Protein AF-A0A7X3KGM4-F1 (afdb_monomer)

pLDDT: mean 80.53, std 19.27, range [37.41, 97.69]

Foldseek 3Di:
DPDDPPPPPDPACVVDPPSVVVVVVCVVVVVDDPVRVVVVVVRVVVRVVVVVVVVVVVVVVVVVVVVVVVVVVVVVVVVVPPPPPDD

Radius of gyration: 26.33 Å; Cα contacts (8 Å, |Δi|>4): 12; chains: 1; bounding box: 54×39×76 Å

Mean predicted aligned error: 11.69 Å

Sequence (87 aa):
MPSTPAIVYASRISDSETMTNKLIYQIRSNQLSNTDLDKLQSRCTNELADLRQELDEMLRELRQIAAQMNQSEIQQTNEQSPLLKAA

Secondary structure (DSSP, 8-state):
----------SSGGG-HHHHHHHHHHHHTT-S-HHHHHHHHHHHHHHHHHHHHHHHHHHHHHHHHHHHHHHHHHHHHHHT-STTS--

Structure (mmCIF, N/CA/C/O backbone):
data_AF-A0A7X3KGM4-F1
#
_entry.id   AF-A0A7X3KGM4-F1
#
loop_
_atom_site.group_PDB
_atom_site.id
_atom_site.type_symbol
_atom_site.label_atom_id
_atom_site.label_alt_id
_atom_site.label_comp_id
_atom_site.label_asym_id
_atom_site.label_entity_id
_atom_site.label_seq_id
_atom_site.pdbx_PDB_ins_code
_atom_site.Cartn_x
_atom_site.Cartn_y
_atom_site.Cartn_z
_atom_site.occupancy
_atom_site.B_iso_or_equiv
_atom_site.auth_seq_id
_atom_site.auth_comp_id
_atom_site.auth_asym_id
_atom_site.auth_atom_id
_atom_site.pdbx_PDB_model_num
ATOM 1 N N . MET A 1 1 ? -12.255 33.211 8.431 1.00 37.41 1 MET A N 1
ATOM 2 C CA . MET A 1 1 ? -12.147 32.035 9.317 1.00 37.41 1 MET A CA 1
ATOM 3 C C . MET A 1 1 ? -10.977 31.209 8.810 1.00 37.41 1 MET A C 1
ATOM 5 O O . MET A 1 1 ? -11.091 30.707 7.699 1.00 37.41 1 MET A O 1
ATOM 9 N N . PRO A 1 2 ? -9.828 31.164 9.501 1.00 39.06 2 PRO A N 1
ATOM 10 C CA . PRO A 1 2 ? -8.720 30.327 9.066 1.00 39.06 2 PRO A CA 1
ATOM 11 C C . PRO A 1 2 ? -9.110 28.868 9.307 1.00 39.06 2 PRO A C 1
ATOM 13 O O . PRO A 1 2 ? -9.177 28.416 10.447 1.00 39.06 2 PRO A O 1
ATOM 16 N N . SER A 1 3 ? -9.435 28.157 8.230 1.00 44.47 3 SER A N 1
ATOM 17 C CA . SER A 1 3 ? -9.597 26.708 8.246 1.00 44.47 3 SER A CA 1
ATOM 18 C C . SER A 1 3 ? -8.242 26.117 8.611 1.00 44.47 3 SER A C 1
ATOM 20 O O . SER A 1 3 ? -7.302 26.163 7.818 1.00 44.47 3 SER A O 1
ATOM 22 N N . THR A 1 4 ? -8.116 25.646 9.847 1.00 39.03 4 THR A N 1
ATOM 23 C CA . THR A 1 4 ? -6.983 24.846 10.301 1.00 39.03 4 THR A CA 1
ATOM 24 C C . THR A 1 4 ? -6.706 23.759 9.263 1.00 39.03 4 THR A C 1
ATOM 26 O O . THR A 1 4 ? -7.658 23.121 8.804 1.00 39.03 4 THR A O 1
ATOM 29 N N . PRO A 1 5 ? -5.443 23.537 8.857 1.00 39.25 5 PRO A N 1
ATOM 30 C CA . PRO A 1 5 ? -5.135 22.431 7.972 1.00 39.25 5 PRO A CA 1
ATOM 31 C C . PRO A 1 5 ? -5.559 21.159 8.703 1.00 39.25 5 PRO A C 1
ATOM 33 O O . PRO A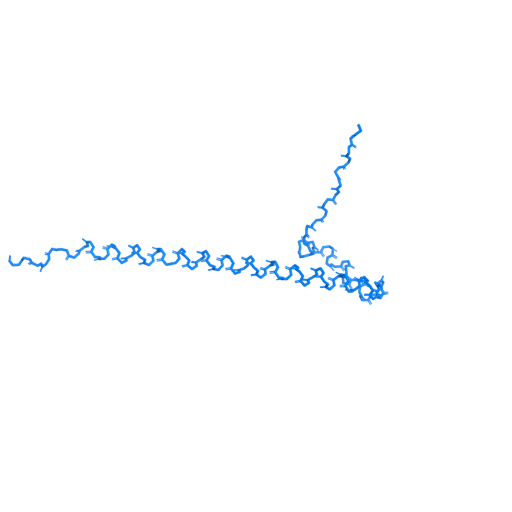 1 5 ? -5.017 20.826 9.759 1.00 39.25 5 PRO A O 1
ATOM 36 N N . ALA A 1 6 ? -6.590 20.494 8.179 1.00 48.09 6 ALA A N 1
ATOM 37 C CA . ALA A 1 6 ? -6.927 19.145 8.584 1.00 48.09 6 ALA A CA 1
ATOM 38 C C . ALA A 1 6 ? -5.633 18.350 8.448 1.00 48.09 6 ALA A C 1
ATOM 40 O O . ALA A 1 6 ? -5.037 18.331 7.372 1.00 48.09 6 ALA A O 1
ATOM 41 N N . ILE A 1 7 ? -5.136 17.799 9.551 1.00 47.53 7 ILE A N 1
ATOM 42 C CA . ILE A 1 7 ? -3.915 17.014 9.513 1.00 47.53 7 ILE A CA 1
ATOM 43 C C . ILE A 1 7 ? -4.244 15.782 8.671 1.00 47.53 7 ILE A C 1
ATOM 45 O O . ILE A 1 7 ? -4.865 14.837 9.156 1.00 47.53 7 ILE A O 1
ATOM 49 N N . VAL A 1 8 ? -3.891 15.824 7.388 1.00 47.06 8 VAL A N 1
ATOM 50 C CA . VAL A 1 8 ? -3.962 14.681 6.481 1.00 47.06 8 VAL A CA 1
ATOM 51 C C . VAL A 1 8 ? -2.782 13.792 6.859 1.00 47.06 8 VAL A C 1
ATOM 53 O O . VAL A 1 8 ? -1.713 13.834 6.257 1.00 47.06 8 VAL A O 1
ATOM 56 N N . TYR A 1 9 ? -2.942 13.077 7.972 1.00 49.34 9 TYR A N 1
ATOM 57 C CA . TYR A 1 9 ? -2.014 12.046 8.408 1.00 49.34 9 TYR A CA 1
ATOM 58 C C . TYR A 1 9 ? -1.988 10.960 7.332 1.00 49.34 9 TYR A C 1
ATOM 60 O O . TYR A 1 9 ? -3.033 10.378 7.073 1.00 49.34 9 TYR A O 1
ATOM 68 N N . ALA A 1 10 ? -0.812 10.738 6.732 1.00 57.38 10 ALA A N 1
ATOM 69 C CA . ALA A 1 10 ? -0.414 9.565 5.944 1.00 57.38 10 ALA A CA 1
ATOM 70 C C . ALA A 1 10 ? -1.535 8.911 5.105 1.00 57.38 10 ALA A C 1
ATOM 72 O O . ALA A 1 10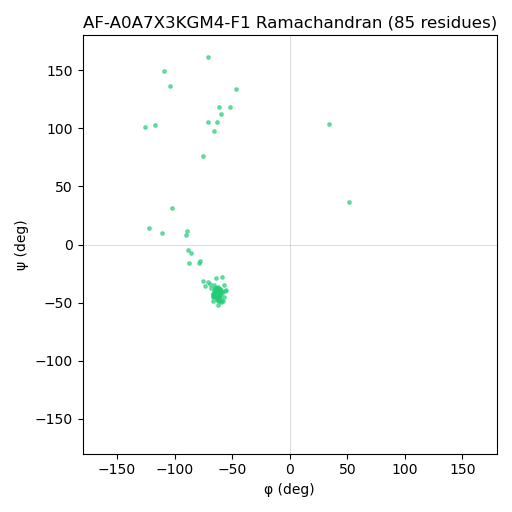 ? -2.372 8.171 5.627 1.00 57.38 10 ALA A O 1
ATOM 73 N N . SER A 1 11 ? -1.523 9.143 3.785 1.00 71.94 11 SER A N 1
ATOM 74 C CA . SER A 1 11 ? -2.545 8.587 2.885 1.00 71.94 11 SER A CA 1
ATOM 75 C C . SER A 1 11 ? -2.614 7.055 2.966 1.00 71.94 11 SER A C 1
ATOM 77 O O . SER A 1 11 ? -3.711 6.494 2.901 1.00 71.94 11 SER A O 1
ATOM 79 N N . ARG A 1 12 ? -1.471 6.385 3.174 1.00 82.44 12 ARG A N 1
ATOM 80 C CA . ARG A 1 12 ? -1.376 4.929 3.335 1.00 82.44 12 ARG A CA 1
ATOM 81 C C . ARG A 1 12 ? -1.034 4.536 4.762 1.00 82.44 12 ARG A C 1
ATOM 83 O O . ARG A 1 12 ? -0.340 5.257 5.481 1.00 82.44 12 ARG A O 1
ATOM 90 N N . ILE A 1 13 ? -1.518 3.372 5.176 1.00 84.94 13 ILE A N 1
ATOM 91 C CA . ILE A 1 13 ? -1.156 2.767 6.456 1.00 84.94 13 ILE A CA 1
ATOM 92 C C . ILE A 1 13 ? 0.347 2.482 6.499 1.00 84.94 13 ILE A C 1
ATOM 94 O O . ILE A 1 13 ? 0.986 2.772 7.514 1.00 84.94 13 ILE A O 1
ATOM 98 N N . SER A 1 14 ? 0.911 2.028 5.379 1.00 86.19 14 SER A N 1
ATOM 99 C CA . SER A 1 14 ? 2.337 1.757 5.198 1.00 86.19 14 SER A CA 1
ATOM 100 C C . SER A 1 14 ? 3.241 2.968 5.423 1.00 86.19 14 SER A C 1
ATOM 102 O O . SER A 1 14 ? 4.385 2.798 5.833 1.00 86.19 14 SER A O 1
ATOM 104 N N . ASP A 1 15 ? 2.745 4.187 5.193 1.00 88.00 15 ASP A N 1
ATOM 105 C CA . ASP A 1 15 ? 3.568 5.403 5.249 1.00 88.00 15 ASP A CA 1
ATOM 106 C C . ASP A 1 15 ? 3.844 5.864 6.687 1.00 88.00 15 ASP A C 1
ATOM 108 O O . ASP A 1 15 ? 4.696 6.721 6.926 1.00 88.00 15 ASP A O 1
ATOM 112 N N . SER A 1 16 ? 3.109 5.331 7.669 1.00 89.44 16 SER A N 1
ATOM 113 C CA . SER A 1 16 ? 3.263 5.701 9.072 1.00 89.44 16 SER A CA 1
ATOM 114 C C . SER A 1 16 ? 3.496 4.477 9.944 1.00 89.44 16 SER A C 1
ATOM 116 O O . SER A 1 16 ? 2.565 3.794 10.382 1.00 89.44 16 SER A O 1
ATOM 118 N N . GLU A 1 17 ? 4.761 4.273 10.305 1.00 89.50 17 GLU A N 1
ATOM 119 C CA . GLU A 1 17 ? 5.165 3.260 11.279 1.00 89.50 17 GLU A CA 1
ATOM 120 C C . GLU A 1 17 ? 4.434 3.445 12.621 1.00 89.50 17 GLU A C 1
ATOM 122 O O . GLU A 1 17 ? 3.955 2.486 13.223 1.00 89.50 17 GLU A O 1
ATOM 127 N N . THR A 1 18 ? 4.253 4.693 13.071 1.00 90.06 18 THR A N 1
ATOM 128 C CA . THR A 1 18 ? 3.499 4.984 14.303 1.00 90.06 18 THR A CA 1
ATOM 129 C C . THR A 1 18 ? 2.036 4.550 14.201 1.00 90.06 18 THR A C 1
ATOM 131 O O . THR A 1 18 ? 1.505 3.983 15.157 1.00 90.06 18 THR A O 1
ATOM 134 N N . MET A 1 19 ? 1.364 4.805 13.072 1.00 90.31 19 MET A N 1
ATOM 135 C CA . MET A 1 19 ? -0.026 4.379 12.876 1.00 90.31 19 MET A CA 1
ATOM 136 C C . MET A 1 19 ? -0.131 2.854 12.817 1.00 90.31 19 MET A C 1
ATOM 138 O O . MET A 1 19 ? -0.993 2.278 13.481 1.00 90.31 19 MET A O 1
ATOM 142 N N . THR A 1 20 ? 0.794 2.207 12.108 1.00 91.25 20 THR A N 1
ATOM 143 C CA . THR A 1 20 ? 0.894 0.746 12.028 1.00 91.25 20 THR A CA 1
ATOM 144 C C . THR A 1 20 ? 1.064 0.126 13.416 1.00 91.25 20 THR A C 1
ATOM 146 O O . THR A 1 20 ? 0.291 -0.748 13.807 1.00 91.25 20 THR A O 1
ATOM 149 N N . ASN A 1 21 ? 1.994 0.643 14.222 1.00 93.00 21 ASN A N 1
ATOM 150 C CA . ASN A 1 21 ? 2.232 0.161 15.584 1.00 93.00 21 ASN A CA 1
ATOM 151 C C . ASN A 1 21 ? 1.015 0.359 16.503 1.00 93.00 21 ASN A C 1
ATOM 153 O O . ASN A 1 21 ? 0.686 -0.531 17.291 1.00 93.00 21 ASN A O 1
ATOM 157 N N . LYS A 1 22 ? 0.305 1.491 16.382 1.00 92.75 22 LYS A N 1
ATOM 158 C CA . LYS A 1 22 ? -0.944 1.735 17.125 1.00 92.75 22 LYS A CA 1
ATOM 159 C C . LYS A 1 22 ? -2.041 0.742 16.745 1.00 92.75 22 LYS A C 1
ATOM 161 O O . LYS A 1 22 ? -2.687 0.200 17.638 1.00 92.75 22 LYS A O 1
ATOM 166 N N . LEU A 1 23 ? -2.229 0.476 15.453 1.00 92.50 23 LEU A N 1
ATOM 167 C CA . LEU A 1 23 ? -3.216 -0.495 14.975 1.00 92.50 23 LEU A CA 1
ATOM 168 C C . LEU A 1 23 ? -2.887 -1.908 15.469 1.00 92.50 23 LEU A C 1
ATOM 170 O O . LEU A 1 23 ? -3.765 -2.591 15.989 1.00 92.50 23 LEU A O 1
ATOM 174 N N . ILE A 1 24 ? -1.616 -2.319 15.402 1.00 92.88 24 ILE A N 1
ATOM 175 C CA . ILE A 1 24 ? -1.159 -3.612 15.936 1.00 92.88 24 ILE A CA 1
ATOM 176 C C . ILE A 1 24 ? -1.485 -3.732 17.426 1.00 92.88 24 ILE A C 1
ATOM 178 O O . ILE A 1 24 ? -1.986 -4.770 17.865 1.00 92.88 24 ILE A O 1
ATOM 182 N N . TYR A 1 25 ? -1.216 -2.681 18.204 1.00 95.50 25 TYR A N 1
ATOM 183 C CA . TYR A 1 25 ? -1.551 -2.657 19.625 1.00 95.50 25 TYR A CA 1
ATOM 184 C C . TYR A 1 25 ? -3.061 -2.822 19.848 1.00 95.50 25 TYR A C 1
ATOM 186 O O . TYR A 1 25 ? -3.476 -3.706 20.593 1.00 95.50 25 TYR A O 1
ATOM 194 N N . GLN A 1 26 ? -3.886 -2.040 19.148 1.00 92.62 26 GLN A N 1
ATOM 195 C CA . GLN A 1 26 ? -5.345 -2.095 19.277 1.00 92.62 26 GLN A CA 1
ATOM 196 C C . GLN A 1 26 ? -5.924 -3.468 18.906 1.00 92.62 26 GLN A C 1
ATOM 198 O O . GLN A 1 26 ? -6.804 -3.963 19.611 1.00 92.62 26 GLN A O 1
ATOM 203 N N . ILE A 1 27 ? -5.399 -4.109 17.854 1.00 92.94 27 ILE A N 1
ATOM 204 C CA . ILE A 1 27 ? -5.780 -5.473 17.457 1.00 92.94 27 ILE A CA 1
ATOM 205 C C . ILE A 1 27 ? -5.436 -6.463 18.574 1.00 92.94 27 ILE A C 1
ATOM 207 O O . ILE A 1 27 ? -6.297 -7.214 19.022 1.00 92.94 27 ILE A O 1
ATOM 211 N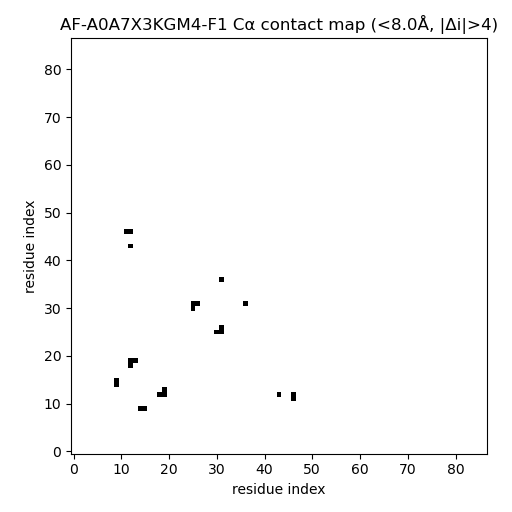 N . ARG A 1 28 ? -4.188 -6.449 19.064 1.00 93.75 28 ARG A N 1
ATOM 212 C CA . ARG A 1 28 ? -3.726 -7.387 20.104 1.00 93.75 28 ARG A CA 1
ATOM 213 C C . ARG A 1 28 ? -4.454 -7.212 21.433 1.00 93.75 28 ARG A C 1
ATOM 215 O O . ARG A 1 28 ? -4.581 -8.170 22.187 1.00 93.75 28 ARG A O 1
ATOM 222 N N . SER A 1 29 ? -4.914 -6.000 21.725 1.00 94.81 29 SER A N 1
ATOM 223 C CA . SER A 1 29 ? -5.667 -5.679 22.935 1.00 94.81 29 SER A CA 1
ATOM 224 C C . SER A 1 29 ? -7.187 -5.843 22.781 1.00 94.81 29 SER A C 1
ATOM 226 O O . SER A 1 29 ? -7.905 -5.452 23.698 1.00 94.81 29 SER A O 1
ATOM 228 N N . ASN A 1 30 ? -7.688 -6.398 21.664 1.00 92.06 30 ASN A N 1
ATOM 229 C CA . ASN A 1 30 ? -9.124 -6.526 21.360 1.00 92.06 30 ASN A CA 1
ATOM 230 C C . ASN A 1 30 ? -9.899 -5.197 21.510 1.00 92.06 30 ASN A C 1
ATOM 232 O O . ASN A 1 30 ? -11.045 -5.170 21.953 1.00 92.06 30 ASN A O 1
ATOM 236 N N . GLN A 1 31 ? -9.266 -4.077 21.149 1.00 92.44 31 GLN A N 1
ATOM 237 C CA . GLN A 1 31 ? -9.863 -2.737 21.241 1.00 92.44 31 GLN A CA 1
ATOM 238 C C . GLN A 1 31 ? -10.648 -2.337 19.984 1.00 92.44 31 GLN A C 1
ATOM 240 O O . GLN A 1 31 ? -11.256 -1.270 19.961 1.00 92.44 31 GLN A O 1
ATOM 245 N N . LEU A 1 32 ? -10.628 -3.170 18.942 1.00 90.81 32 LEU A N 1
ATOM 246 C CA . LEU A 1 32 ? -11.365 -2.957 17.699 1.00 90.81 32 LEU A CA 1
ATOM 247 C C . LEU A 1 32 ? -12.584 -3.872 17.656 1.00 90.81 32 LEU A C 1
ATOM 249 O O . LEU A 1 32 ? -12.493 -5.057 17.978 1.00 90.81 32 LEU A O 1
ATOM 253 N N . SER A 1 33 ? -13.723 -3.322 17.237 1.00 93.44 33 SER A N 1
ATOM 254 C CA . SER A 1 33 ? -14.903 -4.134 16.948 1.00 93.44 33 SER A CA 1
ATOM 255 C C . SER A 1 33 ? -14.696 -4.951 15.667 1.00 93.44 33 SER A C 1
ATOM 257 O O . SER A 1 33 ? -13.872 -4.590 14.826 1.00 93.44 33 SER A O 1
ATOM 259 N N . ASN A 1 34 ? -15.485 -6.011 15.465 1.00 93.25 34 ASN A N 1
ATOM 260 C CA . ASN A 1 34 ? -15.448 -6.781 14.213 1.00 93.25 34 ASN A CA 1
ATOM 261 C C . ASN A 1 34 ? -15.677 -5.884 12.984 1.00 93.25 34 ASN A C 1
ATOM 263 O O . ASN A 1 34 ? -14.965 -6.001 11.997 1.00 93.25 34 ASN A O 1
ATOM 267 N N . THR A 1 35 ? -16.588 -4.913 13.081 1.00 94.88 35 THR A N 1
ATOM 268 C CA . THR A 1 35 ? -16.843 -3.940 12.011 1.00 94.88 35 THR A CA 1
ATOM 269 C C . THR A 1 35 ? -15.622 -3.066 11.707 1.00 94.88 35 THR A C 1
ATOM 271 O O . THR A 1 35 ? -15.384 -2.711 10.552 1.00 94.88 35 THR A O 1
ATOM 274 N N . ASP A 1 36 ? -14.846 -2.685 12.725 1.00 91.06 36 ASP A N 1
ATOM 275 C CA . ASP A 1 36 ? -13.623 -1.898 12.528 1.00 91.06 36 ASP A CA 1
ATOM 276 C C . ASP A 1 36 ? -12.502 -2.750 11.929 1.00 91.06 36 ASP A C 1
ATOM 278 O O . ASP A 1 36 ? -11.753 -2.262 11.082 1.00 91.06 36 ASP A O 1
ATOM 282 N N . LEU A 1 37 ? -12.424 -4.028 12.315 1.00 93.38 37 LEU A N 1
ATOM 283 C CA . LEU A 1 37 ? -11.513 -4.998 11.711 1.00 93.38 37 LEU A CA 1
ATOM 284 C C . LEU A 1 37 ? -11.842 -5.233 10.233 1.00 93.38 37 LEU A C 1
ATOM 286 O O . LEU A 1 37 ? -10.929 -5.196 9.413 1.00 93.38 37 LEU A O 1
ATOM 290 N N . ASP A 1 38 ? -13.120 -5.368 9.872 1.00 95.25 38 ASP A N 1
ATOM 291 C CA . ASP A 1 38 ? -13.552 -5.528 8.477 1.00 95.25 38 ASP A CA 1
ATOM 292 C C . ASP A 1 38 ? -13.183 -4.300 7.628 1.00 95.25 38 ASP A C 1
ATOM 294 O O . ASP A 1 38 ? -12.648 -4.422 6.521 1.00 95.25 38 ASP A O 1
ATOM 298 N N . LYS A 1 39 ? -13.407 -3.091 8.162 1.00 91.81 39 LYS A N 1
ATOM 299 C CA . LYS A 1 39 ? -12.995 -1.838 7.504 1.00 91.81 39 LYS A CA 1
ATOM 300 C C . LYS A 1 39 ? -11.482 -1.754 7.345 1.00 91.81 39 LYS A C 1
ATOM 302 O O . LYS A 1 39 ? -11.003 -1.351 6.285 1.00 91.81 39 LYS A O 1
ATOM 307 N N . LEU A 1 40 ? -10.732 -2.124 8.384 1.00 92.75 40 LEU A N 1
ATOM 308 C CA . LEU A 1 40 ? -9.274 -2.136 8.347 1.00 92.75 40 LEU A CA 1
ATOM 309 C C . LEU A 1 40 ? -8.765 -3.143 7.312 1.00 92.75 40 LEU A C 1
ATOM 311 O O . LEU A 1 40 ? -7.906 -2.799 6.508 1.00 92.75 40 LEU A O 1
ATOM 315 N N . GLN A 1 41 ? -9.339 -4.345 7.272 1.00 94.25 41 GLN A N 1
ATOM 316 C CA . GLN A 1 41 ? -9.003 -5.372 6.292 1.00 94.25 41 GLN A CA 1
ATOM 317 C C . GLN A 1 41 ? -9.289 -4.900 4.863 1.00 94.25 41 GLN A C 1
ATOM 319 O O . GLN A 1 41 ? -8.433 -5.056 3.989 1.00 94.25 41 GLN A O 1
ATOM 324 N N . SER A 1 42 ? -10.451 -4.285 4.617 1.00 93.94 42 SER A N 1
ATOM 325 C CA . SER A 1 42 ? -10.777 -3.712 3.306 1.00 93.94 42 SER A CA 1
ATOM 326 C C . SER A 1 42 ? -9.778 -2.626 2.905 1.00 93.94 42 SER A C 1
ATOM 328 O O . SER A 1 42 ? -9.279 -2.641 1.780 1.00 93.94 42 SER A O 1
ATOM 330 N N . ARG A 1 43 ? -9.417 -1.734 3.835 1.00 92.38 43 ARG A N 1
ATOM 331 C CA . ARG A 1 43 ? -8.430 -0.680 3.585 1.00 92.38 43 ARG A CA 1
ATOM 332 C C . ARG A 1 43 ? -7.047 -1.253 3.265 1.00 92.38 43 ARG A C 1
ATOM 334 O O . ARG A 1 43 ? -6.466 -0.857 2.262 1.00 92.38 43 ARG A O 1
ATOM 341 N N . CYS A 1 44 ? -6.557 -2.212 4.053 1.00 92.88 44 CYS A N 1
ATOM 342 C CA . CYS A 1 44 ? -5.283 -2.888 3.790 1.00 92.88 44 CYS A CA 1
ATOM 343 C C . CYS A 1 44 ? -5.290 -3.626 2.443 1.00 92.88 44 CYS A C 1
ATOM 345 O O . CYS A 1 44 ? -4.287 -3.627 1.739 1.00 92.88 44 CYS A O 1
ATOM 347 N N . THR A 1 45 ? -6.415 -4.241 2.070 1.00 94.00 45 THR A N 1
ATOM 348 C CA . THR A 1 45 ? -6.550 -4.953 0.789 1.00 94.0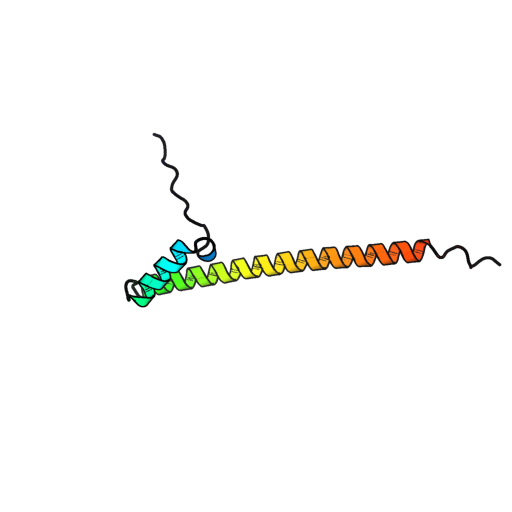0 45 THR A CA 1
ATOM 349 C C . THR A 1 45 ? -6.441 -3.995 -0.395 1.00 94.00 45 THR A C 1
ATOM 351 O O . THR A 1 45 ? -5.726 -4.290 -1.349 1.00 94.00 45 THR A O 1
ATOM 354 N N . ASN A 1 46 ? -7.106 -2.838 -0.319 1.00 92.94 46 ASN A N 1
ATOM 355 C CA . ASN A 1 46 ? -7.020 -1.810 -1.357 1.00 92.94 46 ASN A CA 1
ATOM 356 C C . ASN A 1 46 ? -5.596 -1.254 -1.464 1.00 92.94 46 ASN A C 1
ATOM 358 O O . ASN A 1 46 ? -5.043 -1.179 -2.553 1.00 92.94 46 ASN A O 1
ATOM 362 N N . GLU A 1 47 ? -4.969 -0.955 -0.329 1.00 92.88 47 GLU A N 1
ATOM 363 C CA . GLU A 1 47 ? -3.602 -0.433 -0.298 1.00 92.88 47 GLU A CA 1
ATOM 364 C C . GLU A 1 47 ? -2.582 -1.427 -0.874 1.00 92.88 47 GLU A C 1
ATOM 366 O O . GLU A 1 47 ? -1.684 -1.037 -1.617 1.00 92.88 47 GLU A O 1
ATOM 371 N N . LEU A 1 48 ? -2.744 -2.726 -0.602 1.00 94.25 48 LEU A N 1
ATOM 372 C CA . LEU A 1 48 ? -1.930 -3.773 -1.226 1.00 94.25 48 LEU A CA 1
ATOM 373 C C . LEU A 1 48 ? -2.132 -3.847 -2.744 1.00 94.25 48 LEU A C 1
ATOM 375 O O . LEU A 1 48 ? -1.171 -4.114 -3.468 1.00 94.25 48 LEU A O 1
ATOM 379 N N . ALA A 1 49 ? -3.358 -3.638 -3.229 1.00 94.06 49 ALA A N 1
ATOM 380 C CA . ALA A 1 49 ? -3.639 -3.602 -4.661 1.00 94.06 49 ALA A CA 1
ATOM 381 C C . ALA A 1 49 ? -2.964 -2.394 -5.330 1.00 94.06 49 ALA A C 1
ATOM 383 O O . ALA A 1 49 ? -2.300 -2.571 -6.352 1.00 94.06 49 ALA A O 1
ATOM 384 N N . ASP A 1 50 ? -3.051 -1.215 -4.709 1.00 91.12 50 ASP A N 1
ATOM 385 C CA . ASP A 1 50 ? -2.406 0.011 -5.190 1.00 91.12 50 ASP A CA 1
ATOM 386 C C . ASP A 1 50 ? -0.876 -0.147 -5.237 1.00 91.12 50 ASP A C 1
ATOM 388 O O . ASP A 1 50 ? -0.252 0.105 -6.266 1.00 91.12 50 ASP A O 1
ATOM 392 N N . LEU A 1 51 ? -0.265 -0.654 -4.157 1.00 93.06 51 LEU A N 1
ATOM 393 C CA . LEU A 1 51 ? 1.181 -0.910 -4.093 1.00 93.06 51 LEU A CA 1
ATOM 394 C C . LEU A 1 51 ? 1.641 -1.917 -5.154 1.00 93.06 51 LEU A C 1
ATOM 396 O O . LEU A 1 51 ? 2.718 -1.774 -5.737 1.00 93.06 51 LEU A O 1
ATOM 400 N N . ARG A 1 52 ? 0.834 -2.949 -5.419 1.00 95.38 52 ARG A N 1
ATOM 401 C CA . ARG A 1 52 ? 1.131 -3.925 -6.470 1.00 95.38 52 ARG A CA 1
ATOM 402 C C . ARG A 1 52 ? 1.077 -3.288 -7.855 1.00 95.38 52 ARG A C 1
ATOM 404 O O . ARG A 1 52 ? 1.957 -3.559 -8.667 1.00 95.38 52 ARG A O 1
ATOM 411 N N . GLN A 1 53 ? 0.079 -2.448 -8.112 1.00 95.56 53 GLN A N 1
ATOM 412 C CA . GLN A 1 53 ? -0.041 -1.730 -9.376 1.00 95.56 53 GLN A CA 1
ATOM 413 C C . GLN A 1 53 ? 1.159 -0.802 -9.609 1.00 95.56 53 GLN A C 1
ATOM 415 O O . GLN A 1 53 ? 1.716 -0.796 -10.705 1.00 95.56 53 GLN A O 1
ATOM 420 N N . GLU A 1 54 ? 1.593 -0.072 -8.581 1.00 94.69 54 GLU A N 1
ATOM 421 C CA . GLU A 1 54 ? 2.788 0.776 -8.657 1.00 94.69 54 GLU A CA 1
ATOM 422 C C . GLU A 1 54 ? 4.051 -0.033 -8.960 1.00 94.69 54 GLU A C 1
ATOM 424 O O . GLU A 1 54 ? 4.861 0.361 -9.800 1.00 94.69 54 GLU A O 1
ATOM 429 N N . LEU A 1 55 ? 4.211 -1.195 -8.320 1.00 96.00 55 LEU A N 1
ATOM 430 C CA . LEU A 1 55 ? 5.328 -2.091 -8.604 1.00 96.00 55 LEU A CA 1
ATOM 431 C C . LEU A 1 55 ? 5.298 -2.599 -10.052 1.00 96.00 55 LEU A C 1
ATOM 433 O O . LEU A 1 55 ? 6.336 -2.617 -10.718 1.00 96.00 55 LEU A O 1
ATOM 437 N N . ASP A 1 56 ? 4.126 -2.994 -10.548 1.00 97.25 56 ASP A N 1
ATOM 438 C CA . ASP A 1 56 ? 3.951 -3.458 -11.926 1.00 97.25 56 ASP A CA 1
ATOM 439 C C . ASP A 1 56 ? 4.268 -2.347 -12.945 1.00 97.25 56 ASP A C 1
ATOM 441 O O . ASP A 1 56 ? 4.885 -2.613 -13.983 1.00 97.25 56 ASP A O 1
ATOM 445 N N . GLU A 1 57 ? 3.909 -1.098 -12.640 1.00 96.31 57 GLU A N 1
ATOM 446 C CA . GLU A 1 57 ? 4.234 0.071 -13.460 1.00 96.31 57 GLU A CA 1
ATOM 447 C C . GLU A 1 57 ? 5.739 0.358 -13.487 1.00 96.31 57 GLU A C 1
ATOM 449 O O . GLU A 1 57 ? 6.319 0.430 -14.574 1.00 96.31 57 GLU A O 1
ATOM 454 N N . MET A 1 58 ? 6.402 0.394 -12.327 1.00 96.69 58 MET A N 1
ATOM 455 C CA . MET A 1 58 ? 7.860 0.563 -12.259 1.00 96.69 58 MET A CA 1
ATOM 456 C C . MET A 1 58 ? 8.599 -0.554 -13.010 1.00 96.69 58 MET A C 1
ATOM 458 O O . MET A 1 58 ? 9.554 -0.304 -13.748 1.00 96.69 58 MET A O 1
ATOM 462 N N . LEU A 1 59 ? 8.148 -1.806 -12.881 1.00 97.69 59 LEU A N 1
ATOM 463 C CA . LEU A 1 59 ? 8.726 -2.931 -13.622 1.00 97.69 59 LEU A CA 1
ATOM 464 C C . LEU A 1 59 ? 8.521 -2.796 -15.134 1.00 97.69 59 LEU A C 1
ATOM 466 O O . LEU A 1 59 ? 9.404 -3.167 -15.913 1.00 97.69 59 LEU A O 1
ATOM 470 N N . ARG A 1 60 ? 7.364 -2.285 -15.569 1.00 97.31 60 ARG A N 1
ATOM 471 C CA . ARG A 1 60 ? 7.093 -2.003 -16.984 1.00 97.31 60 ARG A CA 1
ATOM 472 C C . ARG A 1 60 ? 8.049 -0.939 -17.518 1.00 97.31 60 ARG A C 1
ATOM 474 O O . ARG A 1 60 ? 8.615 -1.143 -18.590 1.00 97.31 60 ARG A O 1
ATOM 481 N N . GLU A 1 61 ? 8.255 0.144 -16.778 1.00 97.12 61 GLU A N 1
ATOM 482 C CA . GLU A 1 61 ? 9.184 1.219 -17.150 1.00 97.12 61 GLU A CA 1
ATOM 483 C C . GLU A 1 61 ? 10.625 0.710 -17.260 1.00 97.12 61 GLU A C 1
ATOM 485 O O . GLU A 1 61 ? 11.279 0.917 -18.284 1.00 97.12 61 GLU A O 1
ATOM 490 N N . LEU A 1 62 ? 11.097 -0.060 -16.274 1.00 96.56 62 LEU A N 1
ATOM 491 C CA . LEU A 1 62 ? 12.435 -0.660 -16.309 1.00 96.56 62 LEU A CA 1
ATOM 492 C C 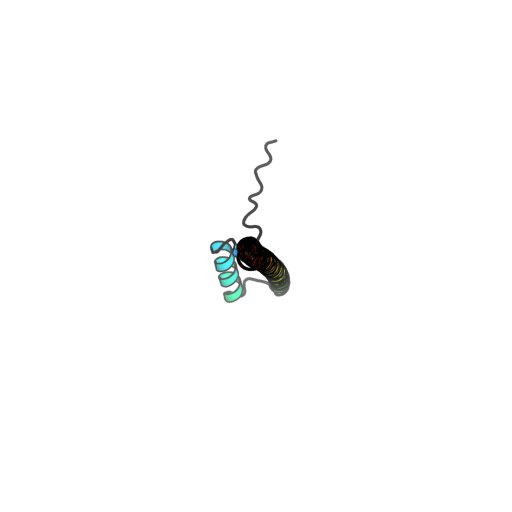. LEU A 1 62 ? 12.633 -1.576 -17.525 1.00 96.56 62 LEU A C 1
ATOM 494 O O . LEU A 1 62 ? 13.683 -1.541 -18.168 1.00 96.56 62 LEU A O 1
ATOM 498 N N . ARG A 1 63 ? 11.616 -2.369 -17.885 1.00 95.81 63 ARG A N 1
ATOM 499 C CA . ARG A 1 63 ? 11.655 -3.213 -19.091 1.00 95.81 63 ARG A CA 1
ATOM 500 C C . ARG A 1 63 ? 11.718 -2.386 -20.375 1.00 95.81 63 ARG A C 1
ATOM 502 O O . ARG A 1 63 ? 12.419 -2.783 -21.302 1.00 95.81 63 ARG A O 1
ATOM 509 N N . GLN A 1 64 ? 11.009 -1.259 -20.440 1.00 95.56 64 GLN A N 1
ATOM 510 C CA . GLN A 1 64 ? 11.068 -0.357 -21.594 1.00 95.56 64 GLN A CA 1
ATOM 511 C C . GLN A 1 64 ? 12.453 0.276 -21.743 1.00 95.56 64 GLN A C 1
ATOM 513 O O . GLN A 1 64 ? 12.996 0.272 -22.847 1.00 95.56 64 GLN A O 1
ATOM 518 N N . ILE A 1 65 ? 13.051 0.739 -20.642 1.00 95.12 65 ILE A N 1
ATOM 519 C CA . ILE A 1 65 ? 14.412 1.296 -20.639 1.00 95.12 65 ILE A CA 1
ATOM 520 C C . ILE A 1 65 ? 15.418 0.242 -21.122 1.00 95.12 65 ILE A C 1
ATOM 522 O O . ILE A 1 65 ? 16.199 0.507 -22.034 1.00 95.12 65 ILE A O 1
ATOM 526 N N . ALA A 1 66 ? 15.354 -0.981 -20.586 1.00 94.62 66 ALA A N 1
ATOM 527 C CA . ALA A 1 66 ? 16.234 -2.071 -21.008 1.00 94.62 66 ALA A CA 1
ATOM 528 C C . ALA A 1 66 ? 16.074 -2.416 -22.503 1.00 94.62 66 ALA A C 1
ATOM 530 O O . ALA A 1 66 ? 17.061 -2.645 -23.203 1.00 94.62 66 ALA A O 1
ATOM 531 N N . ALA A 1 67 ? 14.841 -2.411 -23.020 1.00 93.44 67 ALA A N 1
ATOM 532 C CA . ALA A 1 67 ? 14.580 -2.649 -24.438 1.00 93.44 67 ALA A CA 1
ATOM 533 C C . ALA A 1 67 ? 15.163 -1.542 -25.337 1.00 93.44 67 ALA A C 1
ATOM 535 O O . ALA A 1 67 ? 15.735 -1.848 -26.383 1.00 93.44 67 ALA A O 1
ATOM 536 N N . GLN A 1 68 ? 15.056 -0.274 -24.926 1.00 91.38 68 GLN A N 1
ATOM 537 C CA . GLN A 1 68 ? 15.628 0.866 -25.655 1.00 91.38 68 GLN A CA 1
ATOM 538 C C . GLN A 1 68 ? 17.162 0.822 -25.686 1.00 91.38 68 GLN A C 1
ATOM 540 O O . GLN A 1 68 ? 17.765 1.098 -26.727 1.00 91.38 68 GLN A O 1
ATOM 545 N N . MET A 1 69 ? 17.795 0.434 -24.576 1.00 89.62 69 MET A N 1
ATOM 546 C CA . MET A 1 69 ? 19.251 0.265 -24.511 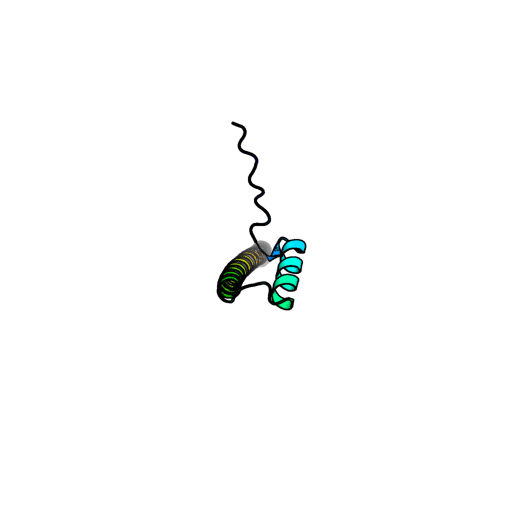1.00 89.62 69 MET A CA 1
ATOM 547 C C . MET A 1 69 ? 19.728 -0.822 -25.482 1.00 89.62 69 MET A C 1
ATOM 549 O O . MET A 1 69 ? 20.611 -0.562 -26.296 1.00 89.62 69 MET A O 1
ATOM 553 N N . ASN A 1 70 ? 19.071 -1.986 -25.490 1.00 85.75 70 ASN A N 1
ATOM 554 C CA . ASN A 1 70 ? 19.410 -3.073 -26.415 1.00 85.75 70 ASN A CA 1
ATOM 555 C C . ASN A 1 70 ? 19.222 -2.679 -27.891 1.00 85.75 70 ASN A C 1
ATOM 557 O O . ASN A 1 70 ? 20.029 -3.052 -28.739 1.00 85.75 70 ASN A O 1
ATOM 561 N N . GLN A 1 71 ? 18.171 -1.921 -28.228 1.00 79.81 71 GLN A N 1
ATOM 562 C CA . GLN A 1 71 ? 17.978 -1.428 -29.600 1.00 79.81 71 GLN A CA 1
ATOM 563 C C . GLN A 1 71 ? 19.091 -0.459 -30.017 1.00 79.81 71 GLN A C 1
ATOM 565 O O . GLN A 1 71 ? 19.610 -0.553 -31.128 1.00 79.81 71 GLN A O 1
ATOM 570 N N . SER A 1 72 ? 19.512 0.417 -29.103 1.00 77.25 72 SER A N 1
ATOM 571 C CA . SER A 1 72 ? 20.592 1.378 -29.350 1.00 77.25 72 SER A CA 1
ATOM 572 C C . SER A 1 72 ? 21.937 0.686 -29.627 1.00 77.25 72 SER A C 1
ATOM 574 O O . SER A 1 72 ? 22.680 1.121 -30.508 1.00 77.25 72 SER A O 1
ATOM 576 N N . GLU A 1 73 ? 22.232 -0.428 -28.949 1.00 72.12 73 GLU A N 1
ATOM 577 C CA . GLU A 1 73 ? 23.437 -1.241 -29.195 1.00 72.12 73 GLU A CA 1
ATOM 578 C C . GLU A 1 73 ? 23.411 -1.955 -30.563 1.00 72.12 73 GLU A C 1
ATOM 580 O O . GLU A 1 73 ? 24.432 -2.031 -31.257 1.00 72.12 73 GLU A O 1
ATOM 585 N N . ILE A 1 74 ? 22.240 -2.438 -30.996 1.00 70.62 74 ILE A N 1
ATOM 586 C CA . ILE A 1 74 ? 22.061 -3.095 -32.305 1.00 70.62 74 ILE A CA 1
ATOM 587 C C . ILE A 1 74 ? 22.193 -2.086 -33.461 1.00 70.62 74 ILE A C 1
ATOM 589 O O . ILE A 1 74 ? 22.701 -2.423 -34.535 1.00 70.62 74 ILE A O 1
ATOM 593 N N . GLN A 1 75 ? 21.765 -0.835 -33.265 1.00 60.75 75 GLN A N 1
ATOM 594 C CA . GLN A 1 75 ? 21.958 0.224 -34.259 1.00 60.75 75 GLN A CA 1
ATOM 595 C C . GLN A 1 75 ? 23.449 0.570 -34.440 1.00 60.75 75 GLN A C 1
ATOM 597 O O . GLN A 1 75 ? 23.924 0.625 -35.573 1.00 60.75 75 GLN A O 1
ATOM 602 N N . GLN A 1 76 ? 24.214 0.716 -33.350 1.00 59.22 76 GLN A N 1
ATOM 603 C CA . GLN A 1 76 ? 25.646 1.058 -33.420 1.00 59.22 76 GLN A CA 1
ATOM 604 C C . GLN A 1 76 ? 26.508 -0.038 -34.067 1.00 59.22 76 GLN A C 1
ATOM 606 O O . GLN A 1 76 ? 27.460 0.263 -34.788 1.00 59.22 76 GLN A O 1
ATOM 611 N N . THR A 1 77 ? 26.170 -1.312 -33.853 1.00 59.72 77 THR A N 1
ATOM 612 C CA . THR A 1 77 ? 26.889 -2.443 -34.468 1.00 59.72 77 THR A CA 1
ATOM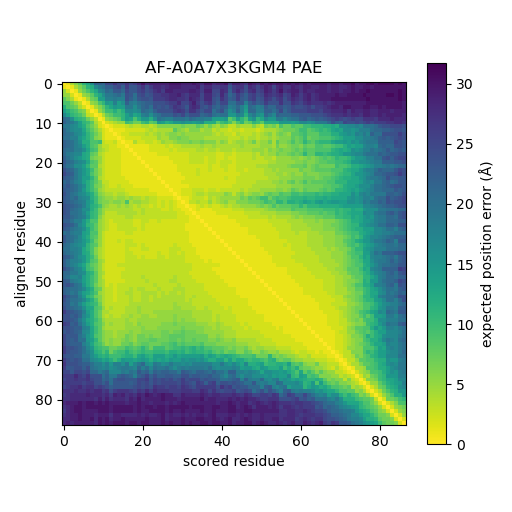 613 C C . THR A 1 77 ? 26.633 -2.565 -35.974 1.00 59.72 77 THR A C 1
ATOM 615 O O . THR A 1 77 ? 27.538 -2.943 -36.723 1.00 59.72 77 THR A O 1
ATOM 618 N N . ASN A 1 78 ? 25.441 -2.193 -36.448 1.00 57.81 78 ASN A N 1
ATOM 619 C CA . ASN A 1 78 ? 25.115 -2.223 -37.876 1.00 57.81 78 ASN A CA 1
ATOM 620 C C . ASN A 1 78 ? 25.750 -1.070 -38.673 1.00 57.81 78 ASN A C 1
ATOM 622 O O . ASN A 1 78 ? 26.109 -1.268 -39.834 1.00 57.81 78 ASN A O 1
ATOM 626 N N . GLU A 1 79 ? 25.955 0.106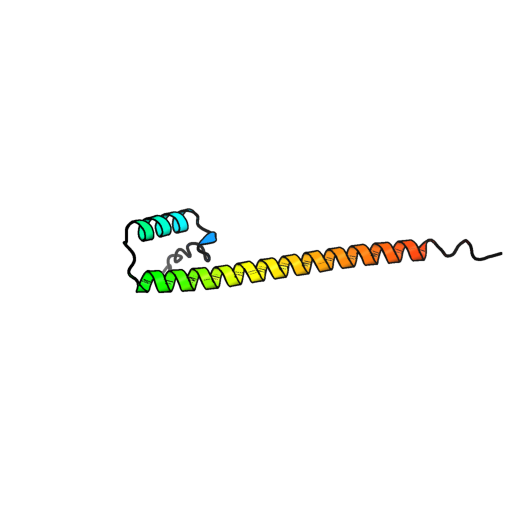 -38.073 1.00 55.53 79 GLU A N 1
ATOM 627 C CA . GLU A 1 79 ? 26.573 1.251 -38.766 1.00 55.53 79 GLU A CA 1
ATOM 628 C C . GLU A 1 79 ? 28.108 1.160 -38.889 1.00 55.53 79 GLU A C 1
ATOM 630 O O . GLU A 1 79 ? 28.694 1.829 -39.739 1.00 55.53 79 GLU A O 1
ATOM 635 N N . GLN A 1 80 ? 28.778 0.289 -38.122 1.00 52.81 80 GLN A N 1
ATOM 636 C CA . GLN A 1 80 ? 30.232 0.063 -38.230 1.00 52.81 80 GLN A CA 1
ATOM 637 C C . GLN A 1 80 ? 30.644 -0.969 -39.303 1.00 52.81 80 GLN A C 1
ATOM 639 O O . GLN A 1 80 ? 31.830 -1.089 -39.608 1.00 52.81 80 GLN A O 1
ATOM 644 N N . SER A 1 81 ? 29.695 -1.680 -39.927 1.00 53.88 81 SER A N 1
ATOM 645 C CA . SER A 1 81 ? 29.970 -2.741 -40.916 1.00 53.88 81 SER A CA 1
ATOM 646 C C . SER A 1 81 ? 29.795 -2.419 -42.429 1.00 53.88 81 SER A C 1
ATOM 648 O O . SER A 1 81 ? 29.502 -3.357 -43.176 1.00 53.88 81 SER A O 1
ATOM 650 N N . PRO A 1 82 ? 29.997 -1.196 -42.984 1.00 53.25 82 PRO A N 1
ATOM 651 C CA . PRO A 1 82 ? 30.017 -1.031 -44.449 1.00 53.25 82 PRO A CA 1
ATOM 652 C C . PRO A 1 82 ? 31.389 -1.255 -45.121 1.00 53.25 82 PRO A C 1
ATOM 654 O O . PRO A 1 82 ? 31.438 -1.422 -46.337 1.00 53.25 82 PRO A O 1
ATOM 657 N N . LEU A 1 83 ? 32.513 -1.265 -44.391 1.00 53.72 83 LEU A N 1
ATOM 658 C CA . LEU A 1 83 ? 33.855 -1.111 -44.995 1.00 53.72 83 LEU A CA 1
ATOM 659 C C . LEU A 1 83 ? 34.571 -2.399 -45.461 1.00 53.72 83 LEU A C 1
ATOM 661 O O . LEU A 1 83 ? 35.746 -2.342 -45.803 1.00 53.72 83 LEU A O 1
ATOM 665 N N . LEU A 1 84 ? 33.894 -3.551 -45.531 1.00 55.75 84 LEU A N 1
ATOM 666 C CA . LEU A 1 84 ? 34.511 -4.831 -45.944 1.00 55.75 84 LEU A CA 1
ATOM 667 C C . LEU A 1 84 ? 33.846 -5.514 -47.156 1.00 55.75 84 LEU A C 1
ATOM 669 O O . LEU A 1 84 ? 34.116 -6.681 -47.425 1.00 55.75 84 LEU A O 1
ATOM 673 N N . LYS A 1 85 ? 32.989 -4.805 -47.912 1.00 52.47 85 LYS A N 1
ATOM 674 C CA . LYS A 1 85 ? 32.300 -5.350 -49.108 1.00 52.47 85 LYS A CA 1
ATOM 675 C C . LYS A 1 85 ? 32.737 -4.779 -50.469 1.00 52.47 85 LYS A C 1
ATOM 677 O O . LYS A 1 85 ? 32.11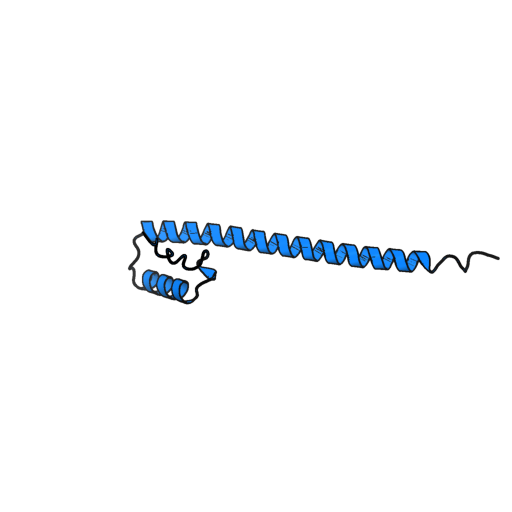3 -5.105 -51.473 1.00 52.47 85 LYS A O 1
ATOM 682 N N . ALA A 1 86 ? 33.813 -4.002 -50.529 1.00 46.66 86 ALA A N 1
ATOM 683 C CA . ALA A 1 86 ? 34.556 -3.747 -51.768 1.00 46.66 86 ALA A CA 1
ATOM 684 C C . ALA A 1 86 ? 35.965 -4.320 -51.537 1.00 46.66 86 ALA A C 1
ATOM 686 O O . ALA A 1 86 ? 36.634 -3.889 -50.603 1.00 46.66 86 ALA A O 1
ATOM 687 N N . ALA A 1 87 ? 36.315 -5.488 -52.084 1.00 42.34 87 ALA A N 1
ATOM 688 C CA . ALA A 1 87 ? 36.711 -5.689 -53.483 1.00 42.34 87 ALA A CA 1
ATOM 689 C C . ALA A 1 87 ? 37.882 -4.779 -53.866 1.00 42.34 87 ALA A C 1
ATOM 691 O O . ALA A 1 87 ? 37.661 -3.551 -53.940 1.00 42.34 87 ALA A O 1
#

Solvent-accessible surface area (backbone atoms only — not comparable to full-atom values): 5299 Å² total; per-residue (Å²): 131,86,77,72,78,74,81,80,72,56,98,44,68,86,75,28,67,70,58,45,54,51,51,53,48,35,57,77,66,66,70,56,51,72,69,52,48,52,53,49,51,53,49,54,52,50,52,52,50,52,54,49,50,53,51,54,49,54,53,50,52,53,51,51,54,52,52,52,54,56,50,53,54,55,52,58,60,61,70,72,65,73,84,79,78,70,132